Protein AF-A0A948PWZ4-F1 (afdb_monomer)

Foldseek 3Di:
DDPPPPPVLVVVLVVLVVCLVVLVVVLVVLVPDDAPDDVSRVVSVLVSLLSLLVSLVSLLVNLVSQLVVLVVVLVVCVVPQDDSNVVSLVVNLVSLVSNLVSLVSNLVSCVVPVCSQDDPVPNDRVDHSVNSVVVNVVSVCCNPPVSVVCVVVSVVVSVVVPDD

Nearest PDB structures (foldseek):
  7vg5-assembly1_B  TM=5.424E-01  e=1.740E+00  Methylorubrum extorquens AM1
  5qsu-assembly1_C  TM=4.615E-01  e=4.643E+00  Homo sapiens
  4yn0-assembly1_B  TM=3.763E-01  e=4.643E+00  Mus musculus

Secondary structure (DSSP, 8-state):
--------HHHHHHHHHHHHHHHHHHHHHHHT---SSHHHHHHHHHHHHHHHHHHHHHHHHHHHHHHHHHHHHHHHHTTS-SSHHHHHHHHHHHHHHHHHHHHHHHHHHHHH-GGGGEEGGGTEESS-HHHHHHHHHHHHHIIIIIHHHHHHHHHHHHHHTT--

Sequence (164 aa):
MAKQLKYNNKELLFELSEFLLNWRKGTTILSGLKGKDQYTSVRIDFETGLALFLEYTVTTALNLTTFYQTRDELFASRQNIDNSLEKYLNRLDEIGRQEMENSRKALKIAEKYPILGYAYTYGSTSMSAQMIREKIERLQHLLSVELPEYKREYIFHLRFKHQP

Structure (mmCIF, N/CA/C/O backbone):
data_AF-A0A948PWZ4-F1
#
_entry.id   AF-A0A948PWZ4-F1
#
loop_
_atom_site.group_PDB
_atom_site.id
_atom_site.type_symbol
_atom_site.label_atom_id
_atom_site.label_alt_id
_atom_site.label_comp_id
_atom_site.label_asym_id
_atom_site.label_entity_id
_atom_site.label_seq_id
_atom_site.pdbx_PDB_ins_code
_atom_site.Cartn_x
_atom_site.Cartn_y
_atom_site.Cartn_z
_atom_site.occupancy
_atom_site.B_iso_or_equiv
_atom_site.auth_seq_id
_atom_site.auth_comp_id
_atom_site.auth_asym_id
_atom_site.auth_atom_id
_atom_site.pdbx_PDB_model_num
ATOM 1 N N . MET A 1 1 ? -1.233 15.518 -29.555 1.00 39.97 1 MET A N 1
ATOM 2 C CA . MET A 1 1 ? -0.103 15.779 -28.634 1.00 39.97 1 MET A CA 1
ATOM 3 C C . MET A 1 1 ? -0.668 15.997 -27.237 1.00 39.97 1 MET A C 1
ATOM 5 O O . MET A 1 1 ? -1.218 17.059 -26.978 1.00 39.97 1 MET A O 1
ATOM 9 N N . ALA A 1 2 ? -0.635 14.983 -26.371 1.00 40.25 2 ALA A N 1
ATOM 10 C CA . ALA A 1 2 ? -1.060 15.152 -24.983 1.00 40.25 2 ALA A CA 1
ATOM 11 C C . ALA A 1 2 ? -0.037 16.043 -24.263 1.00 40.25 2 ALA A C 1
ATOM 13 O O . ALA A 1 2 ? 1.158 15.752 -24.293 1.00 40.25 2 ALA A O 1
ATOM 14 N N . LYS A 1 3 ? -0.496 17.145 -23.659 1.00 38.94 3 LYS A N 1
ATOM 15 C CA . LYS A 1 3 ? 0.308 17.977 -22.756 1.00 38.94 3 LYS A CA 1
ATOM 16 C C . LYS A 1 3 ? 0.816 17.061 -21.638 1.00 38.94 3 LYS A C 1
ATOM 18 O O . LYS A 1 3 ? 0.025 16.640 -20.799 1.00 38.94 3 LYS A O 1
ATOM 23 N N . GLN A 1 4 ? 2.107 16.732 -21.636 1.00 46.03 4 GLN A N 1
ATOM 24 C CA . GLN A 1 4 ? 2.751 16.145 -20.464 1.00 46.03 4 GLN A CA 1
ATOM 25 C C . GLN A 1 4 ? 2.618 17.174 -19.343 1.00 46.03 4 GLN A C 1
ATOM 27 O O . GLN A 1 4 ? 3.307 18.195 -19.334 1.00 46.03 4 GLN A O 1
ATOM 32 N N . LEU A 1 5 ? 1.680 16.943 -18.427 1.00 42.94 5 LEU A N 1
ATOM 33 C CA . LEU A 1 5 ? 1.695 17.610 -17.140 1.00 42.94 5 LEU A CA 1
ATOM 34 C C . LEU A 1 5 ? 3.024 17.222 -16.489 1.00 42.94 5 LEU A C 1
ATOM 36 O O . LEU A 1 5 ? 3.198 16.085 -16.059 1.00 42.94 5 LEU A O 1
ATOM 40 N N . LYS A 1 6 ? 3.982 18.155 -16.461 1.00 51.50 6 LYS A N 1
ATOM 41 C CA . LYS A 1 6 ? 5.160 18.077 -15.593 1.00 51.50 6 LYS A CA 1
ATOM 42 C C . LYS A 1 6 ? 4.676 18.235 -14.149 1.00 51.50 6 LYS A C 1
ATOM 44 O O . LYS A 1 6 ? 4.890 19.273 -13.533 1.00 51.50 6 LYS A O 1
ATOM 49 N N . TYR A 1 7 ? 3.967 17.239 -13.626 1.00 55.34 7 TYR A N 1
ATOM 50 C CA . TYR A 1 7 ? 3.789 17.138 -12.187 1.00 55.34 7 TYR A CA 1
ATOM 51 C C . TYR A 1 7 ? 5.171 16.891 -11.590 1.00 55.34 7 TYR A C 1
ATOM 53 O O . TYR A 1 7 ? 5.880 15.963 -11.985 1.00 55.34 7 TYR A O 1
ATOM 61 N N . ASN A 1 8 ? 5.590 17.771 -10.682 1.00 65.38 8 ASN A N 1
ATOM 62 C CA . ASN A 1 8 ? 6.812 17.581 -9.920 1.00 65.38 8 ASN A CA 1
ATOM 63 C C . ASN A 1 8 ? 6.562 16.484 -8.878 1.00 65.38 8 ASN A C 1
ATOM 65 O O . ASN A 1 8 ? 6.316 16.768 -7.709 1.00 65.38 8 ASN A O 1
ATOM 69 N N . ASN A 1 9 ? 6.604 15.221 -9.313 1.00 79.06 9 ASN A N 1
ATOM 70 C CA . ASN A 1 9 ? 6.321 14.058 -8.467 1.00 79.06 9 ASN A CA 1
ATOM 71 C C . ASN A 1 9 ? 7.183 14.026 -7.193 1.00 79.06 9 ASN A C 1
ATOM 73 O O . ASN A 1 9 ? 6.774 13.434 -6.203 1.00 79.06 9 ASN A O 1
ATOM 77 N N . LYS A 1 10 ? 8.338 14.706 -7.176 1.00 85.31 10 LYS A N 1
ATOM 78 C CA . LYS A 1 10 ? 9.211 14.796 -5.998 1.00 85.31 10 LYS A CA 1
ATOM 79 C C . LYS A 1 10 ? 8.554 15.505 -4.815 1.00 85.31 10 LYS A C 1
ATOM 81 O O . LYS A 1 10 ? 8.739 15.063 -3.689 1.00 85.31 10 LYS A O 1
ATOM 86 N N . GLU A 1 11 ? 7.811 16.579 -5.068 1.00 88.50 11 GLU A N 1
ATOM 87 C CA . GLU A 1 11 ? 7.127 17.341 -4.018 1.00 88.50 11 GLU A CA 1
ATOM 88 C C . GLU A 1 11 ? 5.978 16.519 -3.430 1.00 88.50 11 GLU A C 1
ATOM 90 O O . GLU A 1 11 ? 5.934 16.307 -2.224 1.00 88.50 11 GLU A O 1
ATOM 95 N N . LEU A 1 12 ? 5.156 15.909 -4.289 1.00 88.62 12 LEU A N 1
ATOM 96 C CA . LEU A 1 12 ? 4.093 14.999 -3.859 1.00 88.62 12 LEU A CA 1
ATOM 97 C C . LEU A 1 12 ? 4.636 13.802 -3.060 1.00 88.62 12 LEU A C 1
ATOM 99 O O . LEU A 1 12 ? 4.088 13.449 -2.020 1.00 88.62 12 LEU A O 1
ATOM 103 N N . LEU A 1 13 ? 5.717 13.163 -3.521 1.00 91.25 13 LEU A N 1
ATOM 104 C CA . LEU A 1 13 ? 6.342 12.053 -2.794 1.00 91.25 13 LEU A CA 1
ATOM 105 C C . LEU A 1 13 ? 6.872 12.490 -1.425 1.00 91.25 13 LEU A C 1
ATOM 107 O O . LEU A 1 13 ? 6.749 11.733 -0.460 1.00 91.25 13 LEU A O 1
ATOM 111 N N . PHE A 1 14 ? 7.451 13.690 -1.338 1.00 93.31 14 PHE A N 1
ATOM 112 C CA . PHE A 1 14 ? 7.906 14.267 -0.077 1.00 93.31 14 PHE A CA 1
ATOM 113 C C . PHE A 1 14 ? 6.728 14.503 0.876 1.00 93.31 14 PHE A C 1
ATOM 115 O O . PHE A 1 14 ? 6.750 14.002 1.998 1.00 93.31 14 PHE A O 1
ATOM 122 N N . GLU A 1 15 ? 5.668 15.164 0.411 1.00 93.75 15 GLU A N 1
ATOM 123 C CA . GLU A 1 15 ? 4.465 15.434 1.206 1.00 93.75 15 GLU A CA 1
ATOM 124 C C . GLU A 1 15 ? 3.790 14.147 1.696 1.00 93.75 15 GLU A C 1
ATOM 126 O O . GLU A 1 15 ? 3.459 14.031 2.877 1.00 93.75 15 GLU A O 1
ATOM 131 N N . LEU A 1 16 ? 3.634 13.144 0.825 1.00 93.69 16 LEU A N 1
ATOM 132 C CA . LEU A 1 16 ? 3.073 11.841 1.195 1.00 93.69 16 LEU A CA 1
ATOM 133 C C . LEU A 1 16 ? 3.935 11.125 2.243 1.00 93.69 16 LEU A C 1
ATOM 135 O O . LEU A 1 16 ? 3.403 10.495 3.160 1.00 93.69 16 LEU A O 1
ATOM 139 N N . SER A 1 17 ? 5.261 11.225 2.124 1.00 94.62 17 SER A N 1
ATOM 140 C CA . SER A 1 17 ? 6.196 10.613 3.073 1.00 94.62 17 SER A CA 1
ATOM 141 C C . SER A 1 17 ? 6.141 11.295 4.441 1.00 94.62 17 SER A C 1
ATOM 143 O O . SER A 1 17 ? 6.045 10.607 5.460 1.00 94.62 17 SER A O 1
ATOM 145 N N . GLU A 1 18 ? 6.132 12.630 4.475 1.00 96.69 18 GLU A N 1
ATOM 146 C CA . GLU A 1 18 ? 6.005 13.418 5.707 1.00 96.69 18 GLU A CA 1
ATOM 147 C C . GLU A 1 18 ? 4.650 13.205 6.386 1.00 96.69 18 GLU A C 1
ATOM 149 O O . GLU A 1 18 ? 4.575 13.034 7.610 1.00 96.69 18 GLU A O 1
ATOM 154 N N . PHE A 1 19 ? 3.572 13.147 5.600 1.00 96.38 19 PHE A N 1
ATOM 155 C CA . PHE A 1 19 ? 2.254 12.793 6.107 1.00 96.38 19 PHE A CA 1
ATOM 156 C C . PHE A 1 19 ? 2.292 11.422 6.786 1.00 96.38 19 PHE A C 1
ATOM 158 O O . PHE A 1 19 ? 1.920 11.310 7.953 1.00 96.38 19 PHE A O 1
ATOM 165 N N . LEU A 1 20 ? 2.782 10.385 6.096 1.00 96.94 20 LEU A N 1
ATOM 166 C CA . LEU A 1 20 ? 2.823 9.022 6.635 1.00 96.94 20 LEU A CA 1
ATOM 167 C C . LEU A 1 20 ? 3.691 8.925 7.889 1.00 96.94 20 LEU A C 1
ATOM 169 O O . LEU A 1 20 ? 3.323 8.224 8.833 1.00 96.94 20 LEU A O 1
ATOM 173 N N . LEU A 1 21 ? 4.821 9.635 7.928 1.00 97.25 21 LEU A N 1
ATOM 174 C CA . LEU A 1 21 ? 5.692 9.678 9.098 1.00 97.25 21 LEU A CA 1
ATOM 175 C C . LEU A 1 21 ? 4.946 10.205 10.329 1.00 97.25 21 LEU A C 1
ATOM 177 O O . LEU A 1 21 ? 5.005 9.598 11.399 1.00 97.25 21 LEU A O 1
ATOM 181 N N . ASN A 1 22 ? 4.237 11.324 10.192 1.00 97.25 22 ASN A N 1
ATOM 182 C CA . ASN A 1 22 ? 3.507 11.924 11.307 1.00 97.25 22 ASN A CA 1
ATOM 183 C C . ASN A 1 22 ? 2.224 11.150 11.648 1.00 97.25 22 ASN A C 1
ATOM 185 O O . ASN A 1 22 ? 1.918 10.957 12.826 1.00 97.25 22 ASN A O 1
ATOM 189 N N . TRP A 1 23 ? 1.535 10.611 10.643 1.00 97.56 23 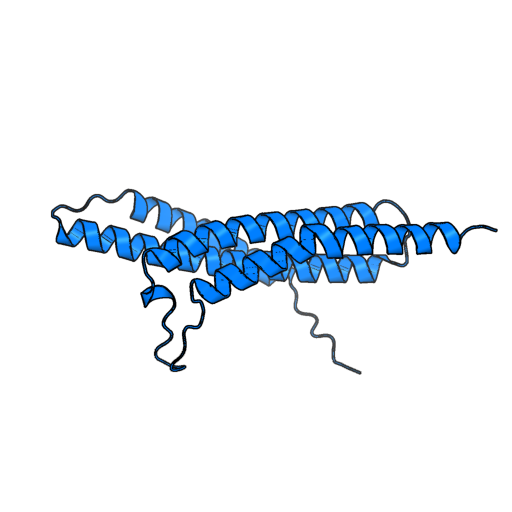TRP A N 1
ATOM 190 C CA . TRP A 1 23 ? 0.355 9.767 10.821 1.00 97.56 23 TRP A CA 1
ATOM 191 C C . TRP A 1 23 ? 0.663 8.491 11.611 1.00 97.56 23 TRP A C 1
ATOM 193 O O . TRP A 1 23 ? -0.063 8.139 12.543 1.00 97.56 23 TRP A O 1
ATOM 203 N N . ARG A 1 24 ? 1.787 7.829 11.310 1.00 97.06 24 ARG A N 1
ATOM 204 C CA . ARG A 1 24 ? 2.252 6.634 12.034 1.00 97.06 24 ARG A CA 1
ATOM 205 C C . ARG A 1 24 ? 2.541 6.910 13.502 1.00 97.06 24 ARG A C 1
ATOM 207 O O . ARG A 1 24 ? 2.224 6.075 14.349 1.00 97.06 24 ARG A O 1
ATOM 214 N N . LYS A 1 25 ? 3.095 8.084 13.830 1.00 96.81 25 LYS A N 1
ATOM 215 C CA . LYS A 1 25 ? 3.286 8.503 15.231 1.00 96.81 25 LYS A CA 1
ATOM 216 C C . LYS A 1 25 ? 1.939 8.588 15.954 1.00 96.81 25 LYS A C 1
ATOM 218 O O . LYS A 1 25 ? 1.793 8.014 17.030 1.00 96.81 25 LYS A O 1
ATOM 223 N N . GLY A 1 26 ? 0.944 9.231 15.339 1.00 95.25 26 GLY A N 1
ATOM 224 C CA . GLY A 1 26 ? -0.414 9.320 15.888 1.00 95.25 26 GLY A CA 1
ATOM 225 C C . GLY A 1 26 ? -1.083 7.952 16.050 1.00 95.25 26 GLY A C 1
ATOM 226 O O . GLY A 1 26 ? -1.609 7.639 17.115 1.00 95.25 26 GLY A O 1
ATOM 227 N N . THR A 1 27 ? -0.983 7.100 15.030 1.00 95.00 27 THR A N 1
ATOM 228 C CA . THR A 1 27 ? -1.537 5.737 15.051 1.00 95.00 27 THR A CA 1
ATOM 229 C C . THR A 1 27 ? -0.883 4.879 16.137 1.00 95.00 27 THR A C 1
ATOM 231 O O . THR A 1 27 ? -1.571 4.134 16.831 1.00 95.00 27 THR A O 1
ATOM 234 N N . THR A 1 28 ? 0.425 5.040 16.361 1.00 95.50 28 THR A N 1
ATOM 235 C CA . THR A 1 28 ? 1.150 4.365 17.450 1.00 95.50 28 THR A CA 1
ATOM 236 C C . THR A 1 28 ? 0.600 4.775 18.815 1.00 95.50 28 THR A C 1
ATOM 238 O O . THR A 1 28 ? 0.309 3.909 19.638 1.00 95.50 28 THR A O 1
ATOM 241 N N . ILE A 1 29 ? 0.393 6.077 19.041 1.00 95.00 29 ILE A N 1
ATOM 242 C CA . ILE A 1 29 ? -0.204 6.585 20.285 1.00 95.00 29 ILE A CA 1
ATOM 243 C C . ILE A 1 29 ? -1.599 5.984 20.488 1.00 95.00 29 ILE A C 1
ATOM 245 O O . ILE A 1 29 ? -1.881 5.458 21.563 1.00 95.00 29 ILE A O 1
ATOM 249 N N . LEU A 1 30 ? -2.442 6.010 19.450 1.00 93.00 30 LEU A N 1
ATOM 250 C CA . LEU A 1 30 ? -3.811 5.492 19.497 1.00 93.00 30 LEU A CA 1
ATOM 251 C C . LEU A 1 30 ? -3.846 3.991 19.825 1.00 93.00 30 LEU A C 1
ATOM 253 O O . LEU A 1 30 ? -4.577 3.573 20.719 1.00 93.00 30 LEU A O 1
ATOM 257 N N . SER A 1 31 ? -2.988 3.201 19.174 1.00 90.56 31 SER A N 1
ATOM 258 C CA . SER A 1 31 ? -2.874 1.754 19.403 1.00 90.56 31 SER A CA 1
ATOM 259 C C . SER A 1 31 ? -2.376 1.382 20.806 1.00 90.56 31 SER A C 1
ATOM 261 O O . SER A 1 31 ? -2.601 0.265 21.268 1.00 90.56 31 SER A O 1
ATOM 263 N N . GLY A 1 32 ? -1.704 2.313 21.493 1.00 91.81 32 GLY A N 1
ATOM 264 C CA . GLY A 1 32 ? -1.227 2.139 22.864 1.00 91.81 32 GLY A CA 1
ATOM 265 C C . GLY A 1 32 ? -2.270 2.462 23.938 1.00 91.81 32 GLY A C 1
ATOM 266 O O . GLY A 1 32 ? -2.026 2.199 25.119 1.00 91.81 32 GLY A O 1
ATOM 267 N N . LEU A 1 33 ? -3.421 3.034 23.565 1.00 93.88 33 LEU A N 1
ATOM 268 C CA . LEU A 1 33 ? -4.475 3.372 24.517 1.00 93.88 33 LEU A CA 1
ATOM 269 C C . LEU A 1 33 ? -5.182 2.115 25.034 1.00 93.88 33 LEU A C 1
ATOM 271 O O . LEU A 1 33 ? -5.395 1.141 24.315 1.00 93.88 33 LEU A O 1
ATOM 275 N N . LYS A 1 34 ? -5.602 2.161 26.302 1.00 91.94 34 LYS A N 1
ATOM 276 C CA . LYS A 1 34 ? -6.432 1.127 26.929 1.00 91.94 34 LYS A CA 1
ATOM 277 C C . LYS A 1 34 ? -7.776 1.725 27.315 1.00 91.94 34 LYS A C 1
ATOM 279 O O . LYS A 1 34 ? -7.826 2.779 27.951 1.00 91.94 34 LYS A O 1
ATOM 284 N N . GLY A 1 35 ? -8.859 1.051 26.938 1.00 89.50 35 GLY A N 1
ATOM 285 C CA . GLY A 1 35 ? -10.195 1.456 27.351 1.00 89.50 35 GLY A CA 1
ATOM 286 C C . GLY A 1 35 ? -10.383 1.267 28.855 1.00 89.50 35 GLY A C 1
ATOM 287 O O . GLY A 1 35 ? -9.886 0.306 29.438 1.00 89.50 35 GLY A O 1
ATOM 288 N N . LYS A 1 36 ? -11.099 2.199 29.487 1.00 92.44 36 LYS A N 1
ATOM 289 C CA . LYS A 1 36 ? -11.468 2.100 30.911 1.00 92.44 36 LYS A CA 1
ATOM 290 C C . LYS A 1 36 ? -12.605 1.099 31.150 1.00 92.44 36 LYS A C 1
ATOM 292 O O . LYS A 1 36 ? -12.788 0.629 32.265 1.00 92.44 36 LYS A O 1
ATOM 297 N N . ASP A 1 37 ? -13.346 0.788 30.093 1.00 94.81 37 ASP A N 1
ATOM 298 C CA . ASP A 1 37 ? -14.499 -0.101 30.055 1.00 94.81 37 ASP A CA 1
ATOM 299 C C . ASP A 1 37 ? -14.597 -0.775 28.670 1.00 94.81 37 ASP A C 1
ATOM 301 O O . ASP A 1 37 ? -13.819 -0.478 27.752 1.00 94.81 37 ASP A O 1
ATOM 305 N N . GLN A 1 38 ? -15.554 -1.693 28.511 1.00 94.62 38 GLN A N 1
ATOM 306 C CA . GLN A 1 38 ? -15.742 -2.456 27.276 1.00 94.62 38 GLN A CA 1
ATOM 307 C C . GLN A 1 38 ? -16.094 -1.564 26.078 1.00 94.62 38 GLN A C 1
ATOM 309 O O . GLN A 1 38 ? -15.540 -1.753 24.996 1.00 94.62 38 GLN A O 1
ATOM 314 N N . TYR A 1 39 ? -16.980 -0.585 26.261 1.00 94.00 39 TYR A N 1
ATOM 315 C CA . TYR A 1 39 ? -17.415 0.309 25.190 1.00 94.00 39 TYR A CA 1
ATOM 316 C C . TYR A 1 39 ? -16.248 1.160 24.679 1.00 94.00 39 TYR A C 1
ATOM 318 O O . TYR A 1 39 ? -15.978 1.204 23.478 1.00 94.00 39 TYR A O 1
ATOM 326 N N . THR A 1 40 ? -15.493 1.764 25.596 1.00 94.31 40 THR A N 1
ATOM 327 C CA . THR A 1 40 ? -14.305 2.554 25.268 1.00 94.31 40 THR A CA 1
ATOM 328 C C . THR A 1 40 ? -13.243 1.699 24.568 1.00 94.31 40 THR A C 1
ATOM 330 O O . THR A 1 40 ? -12.593 2.168 23.637 1.00 94.31 40 THR A O 1
ATOM 333 N N . SER A 1 41 ? -13.091 0.431 24.960 1.00 94.38 41 SER A N 1
ATOM 334 C CA . SER A 1 41 ? -12.135 -0.495 24.335 1.00 94.38 41 SER A CA 1
ATOM 335 C C . SER A 1 41 ? -12.508 -0.818 22.885 1.00 94.38 41 SER A C 1
ATOM 337 O O . SER A 1 41 ? -11.656 -0.744 22.004 1.00 94.38 41 SER A O 1
ATOM 339 N N . VAL A 1 42 ? -13.788 -1.108 22.624 1.00 93.88 42 VAL A N 1
ATOM 340 C CA . VAL A 1 42 ? -14.304 -1.344 21.263 1.00 93.88 42 VAL A CA 1
ATOM 341 C C . VAL A 1 42 ? -14.143 -0.097 20.394 1.00 93.88 42 VAL A C 1
ATOM 343 O O . VAL A 1 42 ? -13.744 -0.194 19.235 1.00 93.88 42 VAL A O 1
ATOM 346 N N . ARG A 1 43 ? -14.408 1.088 20.954 1.00 93.75 43 ARG A N 1
ATOM 347 C CA . ARG A 1 43 ? -14.244 2.353 20.234 1.00 93.75 43 ARG A CA 1
ATOM 348 C C . ARG A 1 43 ? -12.786 2.618 19.850 1.00 93.75 43 ARG A C 1
ATOM 350 O O . ARG A 1 43 ? -12.532 2.947 18.696 1.00 93.75 43 ARG A O 1
ATOM 357 N N . ILE A 1 44 ? -11.843 2.445 20.780 1.00 94.94 44 ILE A N 1
ATOM 358 C CA . ILE A 1 44 ? -10.402 2.601 20.508 1.00 94.94 44 ILE A CA 1
ATOM 359 C C . ILE A 1 44 ? -9.952 1.625 19.414 1.00 94.94 44 ILE A C 1
ATOM 361 O O . ILE A 1 44 ? -9.227 2.018 18.501 1.00 94.94 44 ILE A O 1
ATOM 365 N N . ASP A 1 45 ? -10.396 0.369 19.476 1.00 94.75 45 ASP A N 1
ATOM 366 C CA . ASP A 1 45 ? -10.072 -0.656 18.478 1.00 94.75 45 ASP A CA 1
ATOM 367 C C . ASP A 1 45 ? -10.602 -0.285 17.079 1.00 94.75 45 ASP A C 1
ATOM 369 O O . ASP A 1 45 ? -9.893 -0.433 16.077 1.00 94.75 45 ASP A O 1
ATOM 373 N N . PHE A 1 46 ? -11.821 0.258 16.996 1.00 94.44 46 PHE A N 1
ATOM 374 C CA . PHE A 1 46 ? -12.395 0.741 15.738 1.00 94.44 46 PHE A CA 1
ATOM 375 C C . PHE A 1 46 ? -11.658 1.971 15.190 1.00 94.44 46 PHE A C 1
ATOM 377 O O . PHE A 1 46 ? -11.278 1.984 14.019 1.00 94.44 46 PHE A O 1
ATOM 384 N N . GLU A 1 47 ? -11.418 2.990 16.020 1.00 94.69 47 GLU A N 1
ATOM 385 C CA . GLU A 1 47 ? -10.703 4.211 15.617 1.00 94.69 47 GLU A CA 1
ATOM 386 C C . GLU A 1 47 ? -9.260 3.895 15.184 1.00 94.69 47 GLU A C 1
ATOM 388 O O . GLU A 1 47 ? -8.768 4.454 14.202 1.00 94.69 47 GLU A O 1
ATOM 393 N N . THR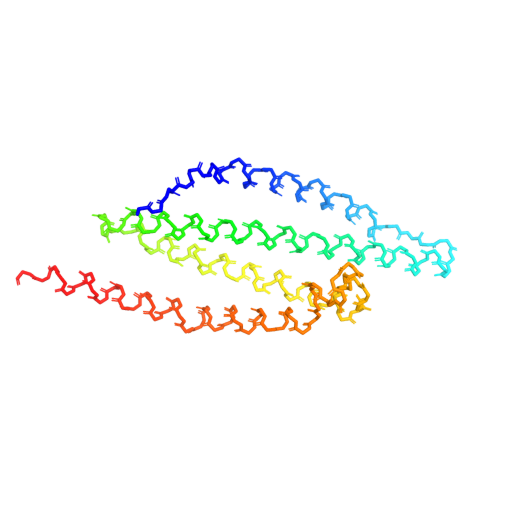 A 1 48 ? -8.609 2.929 15.844 1.00 95.69 48 THR A N 1
ATOM 394 C CA . THR A 1 48 ? -7.298 2.397 15.434 1.00 95.69 48 THR A CA 1
ATOM 395 C C . THR A 1 48 ? -7.385 1.718 14.070 1.00 95.69 48 THR A C 1
ATOM 397 O O . THR A 1 48 ? -6.538 1.948 13.207 1.00 95.69 48 THR A O 1
ATOM 400 N N . GLY A 1 49 ? -8.430 0.919 13.842 1.00 94.62 49 GLY A N 1
ATOM 401 C CA . GLY A 1 49 ? -8.713 0.317 12.540 1.00 94.62 49 GLY A CA 1
ATOM 402 C C . GLY A 1 49 ? -8.868 1.360 11.433 1.00 94.62 49 GLY A C 1
ATOM 403 O O . GLY A 1 49 ? -8.228 1.239 10.391 1.00 94.62 49 GLY A O 1
ATOM 404 N N . LEU A 1 50 ? -9.652 2.415 11.671 1.00 93.88 50 LEU A N 1
ATOM 405 C CA . LEU A 1 50 ? -9.814 3.531 10.734 1.00 93.88 50 LEU A CA 1
ATOM 406 C C . LEU A 1 50 ? -8.478 4.229 10.441 1.00 93.88 50 LEU A C 1
ATOM 408 O O . LEU A 1 50 ? -8.157 4.474 9.277 1.00 93.88 50 LEU A O 1
ATOM 412 N N . ALA A 1 51 ? -7.683 4.518 11.474 1.00 95.44 51 ALA A N 1
ATOM 413 C CA . ALA A 1 51 ? -6.385 5.168 11.319 1.00 95.44 51 ALA A CA 1
ATOM 414 C C . ALA A 1 51 ? -5.414 4.327 10.474 1.00 95.44 51 ALA A C 1
ATOM 416 O O . ALA A 1 51 ? -4.781 4.850 9.554 1.00 95.44 51 ALA A O 1
ATOM 417 N N . LEU A 1 52 ? -5.350 3.016 10.728 1.00 95.69 52 LEU A N 1
ATOM 418 C CA . LEU A 1 52 ? -4.550 2.076 9.939 1.00 95.69 52 LEU A CA 1
ATOM 419 C C . LEU A 1 52 ? -5.055 1.968 8.496 1.00 95.69 52 LEU A C 1
ATOM 421 O O . LEU A 1 52 ? -4.258 1.941 7.562 1.00 95.69 52 LEU A O 1
ATOM 425 N N . PHE A 1 53 ? -6.372 1.940 8.289 1.00 93.69 53 PHE A N 1
ATOM 426 C CA . PHE A 1 53 ? -6.951 1.868 6.948 1.00 93.69 53 PHE A CA 1
ATOM 427 C C . PHE A 1 53 ? -6.588 3.095 6.095 1.00 93.69 53 PHE A C 1
ATOM 429 O O . PHE A 1 53 ? -6.202 2.960 4.928 1.00 93.69 53 PHE A O 1
ATOM 436 N N . LEU A 1 54 ? -6.632 4.290 6.693 1.00 93.00 54 LEU A N 1
ATOM 437 C CA . LEU A 1 54 ? -6.160 5.524 6.061 1.00 93.00 54 LEU A CA 1
ATOM 438 C C . LEU A 1 54 ? -4.653 5.478 5.782 1.00 93.00 54 LEU A C 1
ATOM 440 O O . LEU A 1 54 ? -4.231 5.829 4.680 1.00 93.00 54 LEU A O 1
ATOM 444 N N . GLU A 1 55 ? -3.846 4.978 6.721 1.00 95.44 55 GLU A N 1
ATOM 445 C CA . GLU A 1 55 ? 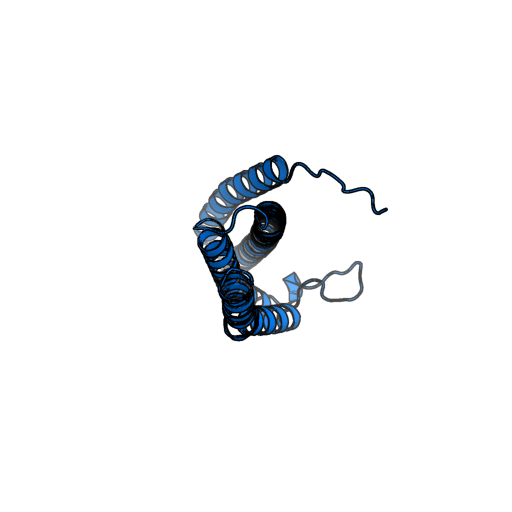-2.403 4.805 6.515 1.00 95.44 55 GLU A CA 1
ATOM 446 C C . GLU A 1 55 ? -2.104 3.934 5.286 1.00 95.44 55 GLU A C 1
ATOM 448 O O . GLU A 1 55 ? -1.281 4.301 4.442 1.00 95.44 55 GLU A O 1
ATOM 453 N N . TYR A 1 56 ? -2.788 2.797 5.143 1.00 95.50 56 TYR A N 1
ATOM 454 C CA . TYR A 1 56 ? -2.585 1.895 4.008 1.00 95.50 56 TYR A CA 1
ATOM 455 C C . TYR A 1 56 ? -3.078 2.485 2.682 1.00 95.50 56 TYR A C 1
ATOM 457 O O . TYR A 1 56 ? -2.498 2.217 1.622 1.00 95.50 56 TYR A O 1
ATOM 465 N N . THR A 1 57 ? -4.107 3.331 2.730 1.00 92.69 57 THR A N 1
ATOM 466 C CA . THR A 1 57 ? -4.591 4.082 1.565 1.00 92.69 57 THR A CA 1
ATOM 467 C C . THR A 1 57 ? -3.533 5.072 1.083 1.00 92.69 57 THR A C 1
ATOM 469 O O . THR A 1 57 ? -3.181 5.086 -0.096 1.00 92.69 57 THR A O 1
ATOM 472 N N . VAL A 1 58 ? -2.956 5.860 1.992 1.00 94.69 58 VAL A N 1
ATOM 473 C CA . VAL A 1 58 ? -1.915 6.832 1.630 1.00 94.69 58 VAL A CA 1
ATOM 474 C C . VAL A 1 58 ? -0.612 6.132 1.237 1.00 94.69 58 VAL A C 1
ATOM 476 O O . VAL A 1 58 ? 0.053 6.552 0.292 1.00 94.69 58 VAL A O 1
ATOM 479 N N . THR A 1 59 ? -0.287 5.003 1.870 1.00 96.50 59 THR A N 1
ATOM 480 C CA . THR A 1 59 ? 0.838 4.148 1.454 1.00 96.50 59 THR A CA 1
ATOM 481 C C . THR A 1 59 ? 0.642 3.631 0.025 1.00 96.50 59 THR A C 1
ATOM 483 O O . THR A 1 59 ? 1.590 3.649 -0.757 1.00 96.50 59 THR A O 1
ATOM 486 N N . THR A 1 60 ? -0.590 3.271 -0.364 1.00 95.56 60 THR A N 1
ATOM 487 C CA . THR A 1 60 ? -0.911 2.921 -1.761 1.00 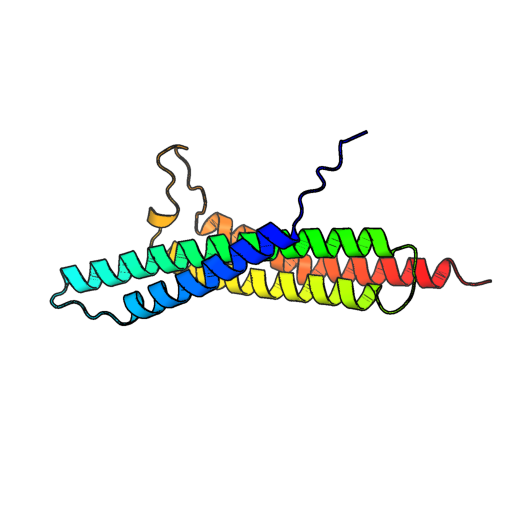95.56 60 THR A CA 1
ATOM 488 C C . THR A 1 60 ? -0.618 4.085 -2.705 1.00 95.56 60 THR A C 1
ATOM 490 O O . THR A 1 60 ? -0.001 3.886 -3.751 1.00 95.56 60 THR A O 1
ATOM 493 N N . ALA A 1 61 ? -1.032 5.305 -2.349 1.00 93.69 61 ALA A N 1
ATOM 494 C CA . ALA A 1 61 ? -0.774 6.491 -3.165 1.00 93.69 61 ALA A CA 1
ATOM 495 C C . ALA A 1 61 ? 0.733 6.760 -3.328 1.00 93.69 61 ALA A C 1
ATOM 497 O O . ALA A 1 61 ? 1.193 7.034 -4.440 1.00 93.69 61 ALA A O 1
ATOM 498 N N . LEU A 1 62 ? 1.511 6.614 -2.250 1.00 95.50 62 LEU A N 1
ATOM 499 C CA . LEU A 1 62 ? 2.969 6.743 -2.278 1.00 95.50 62 LEU A CA 1
ATOM 500 C C . LEU A 1 62 ? 3.610 5.698 -3.201 1.00 95.50 62 LEU A C 1
ATOM 502 O O . LEU A 1 62 ? 4.398 6.050 -4.083 1.00 95.50 62 LEU A O 1
ATOM 506 N N . ASN A 1 63 ? 3.250 4.424 -3.038 1.00 95.62 63 ASN A N 1
ATOM 507 C CA . ASN A 1 63 ? 3.791 3.330 -3.842 1.00 95.62 63 ASN A CA 1
ATOM 508 C C . ASN A 1 63 ? 3.433 3.490 -5.321 1.00 95.62 63 ASN A C 1
ATOM 510 O O . ASN A 1 63 ? 4.298 3.344 -6.180 1.00 95.62 63 ASN A O 1
ATOM 514 N N . LEU A 1 64 ? 2.189 3.860 -5.629 1.00 93.06 64 LEU A N 1
ATOM 515 C CA . LEU A 1 64 ? 1.735 4.065 -7.003 1.00 93.06 64 LEU A CA 1
ATOM 516 C C . LEU A 1 64 ? 2.446 5.252 -7.670 1.00 93.06 64 LEU A C 1
ATOM 518 O O . LEU A 1 64 ? 2.892 5.145 -8.812 1.00 93.06 64 LEU A O 1
ATOM 522 N N . THR A 1 65 ? 2.608 6.362 -6.947 1.00 92.75 65 THR A N 1
ATOM 523 C CA . THR A 1 65 ? 3.354 7.533 -7.436 1.00 92.75 65 THR A CA 1
ATOM 524 C C . THR A 1 65 ? 4.815 7.167 -7.700 1.00 92.75 65 THR A C 1
ATOM 526 O O . THR A 1 65 ? 5.353 7.473 -8.765 1.00 92.75 65 THR A O 1
ATOM 529 N N . THR A 1 66 ? 5.439 6.431 -6.775 1.00 93.56 66 THR A N 1
ATOM 530 C CA . THR A 1 66 ? 6.822 5.951 -6.918 1.00 93.56 66 THR A CA 1
ATOM 531 C C . THR A 1 66 ? 6.959 4.987 -8.098 1.00 93.56 66 THR A C 1
ATOM 533 O O . THR A 1 66 ? 7.929 5.073 -8.852 1.00 93.56 66 THR A O 1
ATOM 536 N N . PHE A 1 67 ? 5.985 4.093 -8.296 1.00 93.31 67 PHE A N 1
ATOM 537 C CA . PHE A 1 67 ? 5.945 3.162 -9.422 1.00 93.31 67 PHE A CA 1
ATOM 538 C C . PHE A 1 67 ? 5.907 3.913 -10.752 1.00 93.31 67 PHE A C 1
ATOM 540 O O . PHE A 1 67 ? 6.747 3.665 -11.615 1.00 93.31 67 PHE A O 1
ATOM 547 N N . TYR A 1 68 ? 4.980 4.863 -10.913 1.00 90.19 68 TYR A N 1
ATOM 548 C CA . TYR A 1 68 ? 4.864 5.628 -12.153 1.00 90.19 68 TYR A CA 1
ATOM 549 C C . TYR A 1 68 ? 6.098 6.477 -12.429 1.00 90.19 68 TYR A C 1
ATOM 551 O O . TYR A 1 68 ? 6.582 6.472 -13.557 1.00 90.19 68 TYR A O 1
ATOM 559 N N . GLN A 1 69 ? 6.670 7.119 -11.409 1.00 90.75 69 GLN A N 1
ATOM 560 C CA . GLN A 1 69 ? 7.926 7.842 -11.581 1.00 90.75 69 GLN A CA 1
ATOM 561 C C . GLN A 1 69 ? 9.064 6.905 -12.021 1.00 90.75 69 GLN A C 1
ATOM 563 O O . GLN A 1 69 ? 9.759 7.203 -12.987 1.00 90.75 69 GLN A O 1
ATOM 568 N N . THR A 1 70 ? 9.221 5.749 -11.369 1.00 90.94 70 THR A N 1
ATOM 569 C CA . THR A 1 70 ? 10.262 4.761 -11.714 1.00 90.94 70 THR A CA 1
ATOM 570 C C . THR A 1 70 ? 10.070 4.226 -13.136 1.00 90.94 70 THR A C 1
ATOM 572 O O . THR A 1 70 ? 11.032 4.064 -13.884 1.00 90.94 70 THR A O 1
ATOM 575 N N . ARG A 1 71 ? 8.820 3.976 -13.537 1.00 88.19 71 ARG A N 1
ATOM 576 C CA . ARG A 1 71 ? 8.451 3.542 -14.887 1.00 88.19 71 ARG A CA 1
ATOM 577 C C . ARG A 1 71 ? 8.799 4.607 -15.929 1.00 88.19 71 ARG A C 1
ATOM 579 O O . ARG A 1 71 ? 9.333 4.284 -16.986 1.00 88.19 71 ARG A O 1
ATOM 586 N N . ASP A 1 72 ? 8.504 5.868 -15.644 1.00 87.38 72 ASP A N 1
ATOM 587 C CA . ASP A 1 72 ? 8.772 6.968 -16.567 1.00 87.38 72 ASP A CA 1
ATOM 588 C C . ASP A 1 72 ? 10.285 7.223 -16.698 1.00 87.38 72 ASP A C 1
ATOM 590 O O . ASP A 1 72 ? 10.781 7.422 -17.808 1.00 87.38 72 ASP A O 1
ATOM 594 N N . GLU A 1 73 ? 11.043 7.112 -1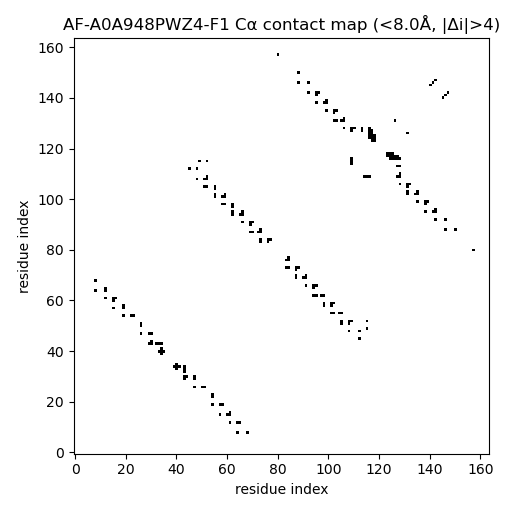5.602 1.00 86.69 73 GLU A N 1
ATOM 595 C CA . GLU A 1 73 ? 12.514 7.144 -15.604 1.00 86.69 73 GLU A CA 1
ATOM 596 C C . GLU A 1 73 ? 13.118 5.966 -16.387 1.00 86.69 73 GLU A C 1
ATOM 598 O O . GLU A 1 73 ? 14.060 6.151 -17.164 1.00 86.69 73 GLU A O 1
ATOM 603 N N . LEU A 1 74 ? 12.543 4.766 -16.258 1.00 84.56 74 LEU A N 1
ATOM 604 C CA . LEU A 1 74 ? 12.896 3.609 -17.079 1.00 84.56 74 LEU A CA 1
ATOM 605 C C . LEU A 1 74 ? 12.678 3.891 -18.573 1.00 84.56 74 LEU A C 1
ATOM 607 O O . LEU A 1 74 ? 13.546 3.592 -19.388 1.00 84.56 74 LEU A O 1
ATOM 611 N N . PHE A 1 75 ? 11.537 4.472 -18.955 1.00 81.88 75 PHE A N 1
ATOM 612 C CA . PHE A 1 75 ? 11.254 4.797 -20.356 1.00 81.88 75 PHE A CA 1
ATOM 613 C C . PHE A 1 75 ? 12.173 5.894 -20.905 1.00 81.88 75 PHE A C 1
ATOM 615 O O . PHE A 1 75 ? 12.598 5.806 -22.058 1.00 81.88 75 PHE A O 1
ATOM 622 N N . ALA A 1 76 ? 12.510 6.896 -20.090 1.00 81.12 76 ALA A N 1
ATOM 623 C CA . ALA A 1 76 ? 13.424 7.971 -20.468 1.00 81.12 76 ALA A CA 1
ATOM 624 C C . ALA A 1 76 ? 14.879 7.487 -20.608 1.00 81.12 76 ALA A C 1
ATOM 626 O O . ALA A 1 76 ? 15.603 7.949 -21.487 1.00 81.12 76 ALA A O 1
ATOM 627 N N . SER A 1 77 ? 15.301 6.529 -19.777 1.00 72.88 77 SER A N 1
ATOM 628 C CA . SER A 1 77 ? 16.664 5.978 -19.780 1.00 72.88 77 SER A CA 1
ATOM 629 C C . SER A 1 77 ? 16.921 4.922 -20.857 1.00 72.88 77 SER A C 1
ATOM 631 O O . SER A 1 77 ? 18.070 4.533 -21.039 1.00 72.88 77 SER A O 1
ATOM 633 N N . ARG A 1 78 ? 15.908 4.516 -21.643 1.00 65.69 78 ARG A N 1
ATOM 634 C CA . ARG A 1 78 ? 16.031 3.496 -22.709 1.00 65.69 78 ARG A CA 1
ATOM 635 C C . ARG A 1 78 ? 17.117 3.771 -23.761 1.00 65.69 78 ARG A C 1
ATOM 637 O O . ARG A 1 78 ? 17.447 2.865 -24.518 1.00 65.69 78 ARG A O 1
ATOM 644 N N . GLN A 1 79 ? 17.643 4.995 -23.833 1.00 60.09 79 GLN A N 1
ATOM 645 C CA . GLN A 1 79 ? 18.743 5.372 -24.727 1.00 60.09 79 GLN A CA 1
ATOM 646 C C . GLN A 1 79 ? 20.139 4.978 -24.196 1.00 60.09 79 GLN A C 1
ATOM 648 O O . GLN A 1 79 ? 21.073 4.928 -24.987 1.00 60.09 79 GLN A O 1
ATOM 653 N N . ASN A 1 80 ? 20.285 4.652 -22.903 1.00 58.66 80 ASN A N 1
ATOM 654 C CA . ASN A 1 80 ? 21.532 4.185 -22.283 1.00 58.66 80 ASN A CA 1
ATOM 655 C C . ASN A 1 80 ? 21.356 2.738 -21.790 1.00 58.66 80 ASN A C 1
ATOM 657 O O . ASN A 1 80 ? 20.617 2.475 -20.847 1.00 58.66 80 ASN A O 1
ATOM 661 N N . ILE A 1 81 ? 22.009 1.796 -22.472 1.00 56.12 81 ILE A N 1
ATOM 662 C CA . ILE A 1 81 ? 21.630 0.372 -22.500 1.00 56.12 81 ILE A CA 1
ATOM 663 C C . ILE A 1 81 ? 22.142 -0.470 -21.315 1.00 56.12 81 ILE A C 1
ATOM 665 O O . ILE A 1 81 ? 21.606 -1.549 -21.071 1.00 56.12 81 ILE A O 1
ATOM 669 N N . ASP A 1 82 ? 23.080 0.035 -20.513 1.00 67.31 82 ASP A N 1
ATOM 670 C CA . ASP A 1 82 ? 23.669 -0.717 -19.393 1.00 67.31 82 ASP A CA 1
ATOM 671 C C . ASP A 1 82 ? 23.136 -0.323 -18.010 1.00 67.31 82 ASP A C 1
ATOM 673 O O . ASP A 1 82 ? 22.675 0.807 -17.835 1.00 67.31 82 ASP A O 1
ATOM 677 N N . ASN A 1 83 ? 23.252 -1.275 -17.056 1.00 62.09 83 ASN A N 1
ATOM 678 C CA . ASN A 1 83 ? 23.061 -1.300 -15.579 1.00 62.09 83 ASN A CA 1
ATOM 679 C C . ASN A 1 83 ? 21.865 -0.540 -14.954 1.00 62.09 83 ASN A C 1
ATOM 681 O O . ASN A 1 83 ? 21.256 -0.994 -13.986 1.00 62.09 83 ASN A O 1
ATOM 685 N N . SER A 1 84 ? 21.497 0.611 -15.499 1.00 72.50 84 SER A N 1
ATOM 686 C CA . SER A 1 84 ? 20.327 1.418 -15.174 1.00 72.50 84 SER A CA 1
ATOM 687 C C . SER A 1 84 ? 19.009 0.659 -15.367 1.00 72.50 84 SER A C 1
ATOM 689 O O . SER A 1 84 ? 18.145 0.726 -14.496 1.00 72.50 84 SER A O 1
ATOM 691 N N . LEU A 1 85 ? 18.871 -0.132 -16.435 1.00 78.69 85 LEU A N 1
ATOM 692 C CA . LEU A 1 85 ? 17.667 -0.921 -16.715 1.00 78.69 85 LEU A CA 1
ATOM 693 C C . LEU A 1 85 ? 17.346 -1.920 -15.598 1.00 78.69 85 LEU A C 1
ATOM 695 O O . LEU A 1 85 ? 16.228 -1.945 -15.082 1.00 78.69 85 LEU A O 1
ATOM 699 N N . GLU A 1 86 ? 18.322 -2.754 -15.234 1.00 81.56 86 GLU A N 1
ATOM 700 C CA . GLU A 1 86 ? 18.144 -3.767 -14.195 1.00 81.56 86 GLU A CA 1
ATOM 701 C C . GLU A 1 86 ? 17.795 -3.107 -12.859 1.00 81.56 86 GLU A C 1
ATOM 703 O O . GLU A 1 86 ? 16.867 -3.544 -12.177 1.00 81.56 86 GLU A O 1
ATOM 708 N N . LYS A 1 87 ? 18.457 -1.990 -12.537 1.00 87.44 87 LYS A N 1
ATOM 709 C CA . LYS A 1 87 ? 18.140 -1.173 -11.364 1.00 87.44 87 LYS A CA 1
ATOM 710 C C . LYS A 1 87 ? 16.675 -0.721 -11.359 1.00 87.44 87 LYS A C 1
ATOM 712 O O . LYS A 1 87 ? 16.004 -0.894 -10.343 1.00 87.44 87 LYS A O 1
ATOM 717 N N . TYR A 1 88 ? 16.163 -0.169 -12.460 1.00 89.06 88 TYR A N 1
ATOM 718 C CA . TYR A 1 88 ? 14.768 0.281 -12.530 1.00 89.06 88 TYR A CA 1
ATOM 719 C C . TYR A 1 88 ? 13.775 -0.877 -12.431 1.00 89.06 88 TYR A C 1
ATOM 721 O O . TYR A 1 88 ? 12.786 -0.778 -11.710 1.00 89.06 88 TYR A O 1
ATOM 729 N N . LEU A 1 89 ? 14.043 -1.997 -13.102 1.00 88.81 89 LEU A N 1
ATOM 730 C CA . LEU A 1 89 ? 13.162 -3.164 -13.055 1.00 88.81 89 LEU A CA 1
ATOM 731 C C . LEU A 1 89 ? 13.159 -3.840 -11.680 1.00 88.81 89 LEU A C 1
ATOM 733 O O . LEU A 1 89 ? 12.106 -4.271 -11.215 1.00 88.81 89 LEU A O 1
ATOM 737 N N . ASN A 1 90 ? 14.309 -3.905 -11.005 1.00 90.62 90 ASN A N 1
ATOM 738 C CA . ASN A 1 90 ? 14.390 -4.365 -9.618 1.00 90.62 90 ASN A CA 1
ATOM 739 C C . ASN A 1 90 ? 13.658 -3.407 -8.676 1.00 90.62 90 ASN A C 1
ATOM 741 O O . ASN A 1 90 ? 12.970 -3.858 -7.765 1.00 90.62 90 ASN A O 1
ATOM 745 N N . ARG A 1 91 ? 13.725 -2.096 -8.934 1.00 94.12 91 ARG A N 1
ATOM 746 C CA . ARG A 1 91 ? 12.968 -1.111 -8.161 1.00 94.12 91 ARG A CA 1
ATOM 747 C C . ARG A 1 91 ? 11.454 -1.255 -8.349 1.00 94.12 91 ARG A C 1
ATOM 749 O O . ARG A 1 91 ? 10.724 -1.162 -7.369 1.00 94.12 91 ARG A O 1
ATOM 756 N N . LEU A 1 92 ? 10.974 -1.505 -9.570 1.00 94.25 92 LEU A N 1
ATOM 757 C CA . LEU A 1 92 ? 9.550 -1.761 -9.831 1.00 94.25 92 LEU A CA 1
ATOM 758 C C . LEU A 1 92 ? 9.057 -3.038 -9.131 1.00 94.25 92 LEU A C 1
ATOM 760 O O . LEU A 1 92 ? 7.973 -3.021 -8.549 1.00 94.25 92 LEU A O 1
ATOM 764 N N . ASP A 1 93 ? 9.858 -4.111 -9.137 1.00 95.00 93 ASP A N 1
ATOM 765 C CA . ASP A 1 93 ? 9.563 -5.341 -8.382 1.00 95.00 93 ASP A CA 1
ATOM 766 C C . ASP A 1 93 ? 9.473 -5.060 -6.872 1.00 95.00 93 ASP A C 1
ATOM 768 O O . ASP A 1 93 ? 8.494 -5.442 -6.229 1.00 95.00 93 ASP A O 1
ATOM 772 N N . GLU A 1 94 ? 10.432 -4.315 -6.317 1.00 96.75 94 GLU A N 1
ATOM 773 C CA . GLU A 1 94 ? 10.437 -3.940 -4.901 1.00 96.75 94 GLU A CA 1
ATOM 774 C C . GLU A 1 94 ? 9.179 -3.147 -4.510 1.00 96.75 94 GLU A C 1
ATOM 776 O O . GLU A 1 94 ? 8.518 -3.486 -3.526 1.00 96.75 94 GLU A O 1
ATOM 781 N N . ILE A 1 95 ? 8.806 -2.132 -5.300 1.00 97.00 95 ILE A N 1
ATOM 782 C CA . ILE A 1 95 ? 7.595 -1.330 -5.067 1.00 97.00 95 ILE A CA 1
ATOM 783 C C . ILE A 1 95 ? 6.345 -2.217 -5.132 1.00 97.00 95 ILE A C 1
ATOM 785 O O . ILE A 1 95 ? 5.469 -2.114 -4.275 1.00 97.00 95 ILE A O 1
ATOM 789 N N . GLY A 1 96 ? 6.270 -3.130 -6.106 1.00 96.81 96 GLY A N 1
ATOM 790 C CA . GLY A 1 96 ? 5.161 -4.076 -6.216 1.00 96.81 96 GLY A CA 1
ATOM 791 C C . GLY A 1 96 ? 5.048 -4.995 -4.994 1.00 96.81 96 GLY A C 1
ATOM 792 O O . GLY A 1 96 ? 3.945 -5.221 -4.493 1.00 96.81 96 GLY A O 1
ATOM 793 N N . ARG A 1 97 ? 6.173 -5.478 -4.447 1.00 97.62 97 ARG A N 1
ATOM 794 C CA . ARG A 1 97 ? 6.186 -6.286 -3.211 1.00 97.62 97 ARG A CA 1
ATOM 795 C C . ARG A 1 97 ? 5.752 -5.484 -1.989 1.00 97.62 97 ARG A C 1
ATOM 797 O O . ARG A 1 97 ? 4.977 -5.995 -1.181 1.00 97.62 97 ARG A O 1
ATOM 804 N N . GLN A 1 98 ? 6.222 -4.243 -1.863 1.00 98.00 98 GLN A N 1
ATOM 805 C CA . GLN A 1 98 ? 5.802 -3.330 -0.798 1.00 98.00 98 GLN A CA 1
ATOM 806 C C . GLN A 1 98 ? 4.292 -3.079 -0.860 1.00 98.00 98 GLN A C 1
ATOM 808 O O . GLN A 1 98 ? 3.610 -3.139 0.165 1.00 98.00 98 GLN A O 1
ATOM 813 N N . GLU A 1 99 ? 3.754 -2.875 -2.061 1.00 97.94 99 GLU A N 1
ATOM 814 C CA . GLU A 1 99 ? 2.327 -2.647 -2.262 1.00 97.94 99 GLU A CA 1
ATOM 815 C C . GLU A 1 99 ? 1.476 -3.896 -2.005 1.00 97.94 99 GLU A C 1
ATOM 817 O O . GLU A 1 99 ? 0.384 -3.807 -1.437 1.00 97.94 99 GLU A O 1
ATOM 822 N N . MET A 1 100 ? 1.985 -5.077 -2.357 1.00 97.50 100 MET A N 1
ATOM 823 C CA . MET A 1 100 ? 1.329 -6.343 -2.041 1.00 97.50 100 MET A CA 1
ATOM 824 C C . MET A 1 100 ? 1.234 -6.552 -0.524 1.00 97.50 100 MET A C 1
ATOM 826 O O . MET A 1 100 ? 0.173 -6.919 -0.018 1.00 97.50 100 MET A O 1
ATOM 830 N N . GLU A 1 101 ? 2.309 -6.278 0.217 1.00 98.12 101 GLU A N 1
ATOM 831 C CA . GLU A 1 101 ? 2.301 -6.374 1.680 1.00 98.12 101 GLU A CA 1
ATOM 832 C C . GLU A 1 101 ? 1.373 -5.331 2.321 1.00 98.12 101 GLU A C 1
ATOM 834 O O . GLU A 1 101 ? 0.586 -5.659 3.211 1.00 98.12 101 GLU A O 1
ATOM 839 N N . ASN A 1 102 ? 1.399 -4.089 1.832 1.00 97.75 102 ASN A N 1
ATOM 840 C CA . ASN A 1 102 ? 0.470 -3.039 2.249 1.00 97.75 102 ASN A CA 1
ATOM 841 C C . ASN A 1 102 ? -0.996 -3.464 2.044 1.00 97.75 102 ASN A C 1
ATOM 843 O O . ASN A 1 102 ? -1.811 -3.384 2.963 1.00 97.75 102 ASN A O 1
ATOM 847 N N . SER A 1 103 ? -1.315 -4.003 0.865 1.00 97.25 103 SER A N 1
ATOM 848 C CA . SER A 1 103 ? -2.662 -4.468 0.526 1.00 97.25 103 SER A CA 1
ATOM 849 C C . SER A 1 103 ? -3.111 -5.641 1.404 1.00 97.25 103 SER A C 1
ATOM 851 O O . SER A 1 103 ? -4.261 -5.674 1.837 1.00 97.25 103 SER A O 1
ATOM 853 N N . ARG A 1 104 ? -2.213 -6.572 1.754 1.00 97.94 104 ARG A N 1
ATOM 854 C CA . ARG A 1 104 ? -2.515 -7.665 2.699 1.00 97.94 104 ARG A CA 1
ATOM 855 C C . ARG A 1 104 ? -2.852 -7.154 4.096 1.00 97.94 104 ARG A C 1
ATOM 857 O O . ARG A 1 104 ? -3.754 -7.689 4.739 1.00 97.94 104 ARG A O 1
ATOM 864 N N . LYS A 1 105 ? -2.149 -6.127 4.579 1.00 97.06 105 LYS A N 1
ATOM 865 C CA . LYS A 1 105 ? -2.459 -5.494 5.870 1.00 97.06 105 LYS A CA 1
ATOM 866 C C . LYS A 1 105 ? -3.799 -4.762 5.824 1.00 97.06 105 LYS A C 1
ATOM 868 O O . LYS A 1 105 ? -4.614 -4.946 6.725 1.00 97.06 105 LYS A O 1
ATOM 873 N N . ALA A 1 106 ? -4.060 -4.019 4.748 1.00 95.44 106 ALA A N 1
ATOM 874 C CA . ALA A 1 106 ? -5.336 -3.343 4.532 1.00 95.44 106 ALA A CA 1
ATOM 875 C C . ALA A 1 106 ? -6.518 -4.319 4.480 1.00 95.44 106 ALA A C 1
ATOM 877 O O . ALA A 1 106 ? -7.559 -4.044 5.074 1.00 95.44 106 ALA A O 1
ATOM 878 N N . LEU A 1 107 ? -6.340 -5.479 3.837 1.00 96.06 107 LEU A N 1
ATOM 879 C CA . LEU A 1 107 ? -7.372 -6.509 3.740 1.00 96.06 107 LEU A CA 1
ATOM 880 C C . LEU A 1 107 ? -7.837 -6.982 5.121 1.00 96.06 107 LEU A C 1
ATOM 882 O O . LEU A 1 107 ? -9.038 -7.024 5.366 1.00 96.06 107 LEU A O 1
ATOM 886 N N . LYS A 1 108 ? -6.905 -7.250 6.046 1.00 95.88 108 LYS A N 1
ATOM 887 C CA . LYS A 1 108 ? -7.239 -7.682 7.416 1.00 95.88 108 LYS A CA 1
ATOM 888 C C . LYS A 1 108 ? -8.128 -6.668 8.140 1.00 95.88 108 LYS A C 1
ATOM 890 O O . LYS A 1 108 ? -9.053 -7.049 8.852 1.00 95.88 108 LYS A O 1
ATOM 895 N N . ILE A 1 109 ? -7.854 -5.376 7.955 1.00 94.75 109 ILE A N 1
ATOM 896 C CA . ILE A 1 109 ? -8.652 -4.299 8.551 1.00 94.75 109 ILE A CA 1
ATOM 897 C C . ILE A 1 109 ? -10.024 -4.197 7.877 1.00 94.75 109 ILE A C 1
ATOM 899 O O . ILE A 1 109 ? -11.029 -4.094 8.575 1.00 94.75 109 ILE A O 1
ATOM 903 N N . ALA A 1 110 ? -10.082 -4.279 6.546 1.00 92.75 110 ALA A N 1
ATOM 904 C CA . ALA A 1 110 ? -11.334 -4.224 5.793 1.00 92.75 110 ALA A CA 1
ATOM 905 C C . ALA A 1 110 ? -12.262 -5.415 6.093 1.00 92.75 110 ALA A C 1
ATOM 907 O O . ALA A 1 110 ? -13.479 -5.254 6.131 1.00 92.75 110 ALA A O 1
ATOM 908 N N . GLU A 1 111 ? -11.700 -6.603 6.325 1.00 93.88 111 GLU A N 1
ATOM 909 C CA . GLU A 1 111 ? -12.450 -7.793 6.741 1.00 93.88 111 GLU A CA 1
ATOM 910 C C . GLU A 1 111 ? -12.982 -7.658 8.171 1.00 93.88 111 GLU A C 1
ATOM 912 O O . GLU A 1 111 ? -14.119 -8.042 8.439 1.00 93.88 111 GLU A O 1
ATOM 917 N N . LYS A 1 112 ? -12.190 -7.071 9.079 1.00 94.56 112 LYS A N 1
ATOM 918 C CA . LYS A 1 112 ? -12.607 -6.812 10.464 1.00 94.56 112 LYS A CA 1
ATOM 919 C C . LYS A 1 112 ? -13.680 -5.722 10.552 1.00 94.56 112 LYS A C 1
ATOM 921 O O . LYS A 1 112 ? -14.618 -5.850 11.335 1.00 94.56 112 LYS A O 1
ATOM 926 N N . TYR A 1 113 ? -13.551 -4.664 9.752 1.00 92.25 113 TYR A N 1
ATOM 927 C CA . TYR A 1 113 ? -14.436 -3.498 9.770 1.00 92.25 113 TYR A CA 1
ATOM 928 C C . TYR A 1 113 ? -14.964 -3.152 8.367 1.00 92.25 113 TYR A C 1
ATOM 930 O O . TYR A 1 113 ? -14.538 -2.158 7.770 1.00 92.25 113 TYR A O 1
ATOM 938 N N . PRO A 1 114 ? -15.952 -3.903 7.845 1.00 87.69 114 PRO A N 1
ATOM 939 C CA . PRO A 1 114 ? -16.476 -3.689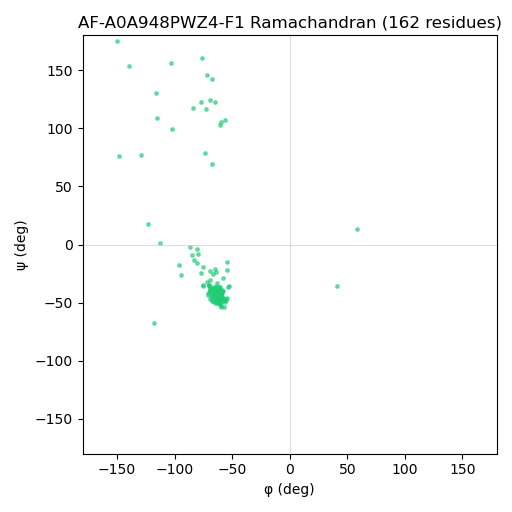 6.492 1.00 87.69 114 PRO A CA 1
ATOM 940 C C . PRO A 1 114 ? -17.025 -2.276 6.246 1.00 87.69 114 PRO A C 1
ATOM 942 O O . PRO A 1 114 ? -16.971 -1.770 5.125 1.00 87.69 114 PRO A O 1
ATOM 945 N N . ILE A 1 115 ? -17.515 -1.615 7.300 1.00 87.06 115 ILE A N 1
ATOM 946 C CA . ILE A 1 115 ? -18.072 -0.258 7.233 1.00 87.06 115 ILE A CA 1
ATOM 947 C C . ILE A 1 115 ? -17.037 0.806 6.840 1.00 87.06 115 ILE A C 1
ATOM 949 O O . ILE A 1 115 ? -17.414 1.834 6.288 1.00 87.06 115 ILE A O 1
ATOM 953 N N . LEU A 1 116 ? -15.737 0.562 7.056 1.00 83.62 116 LEU A N 1
ATOM 954 C CA . LEU A 1 116 ? -14.678 1.505 6.673 1.00 83.62 116 LEU A CA 1
ATOM 955 C C . LEU A 1 116 ? -14.551 1.665 5.151 1.00 83.62 116 LEU A C 1
ATOM 957 O O . LEU A 1 116 ? -14.101 2.704 4.677 1.00 83.62 116 LEU A O 1
ATOM 961 N N . GLY A 1 117 ? -14.965 0.653 4.383 1.00 71.75 117 GLY A N 1
ATOM 962 C CA . GLY A 1 117 ? -14.966 0.687 2.920 1.00 71.75 117 GLY A CA 1
ATOM 963 C C . GLY A 1 117 ? -16.227 1.302 2.308 1.00 71.75 117 GLY A C 1
ATOM 964 O O . GLY A 1 117 ? -16.325 1.374 1.082 1.00 71.75 117 GLY A O 1
ATOM 965 N N . TYR A 1 118 ? -17.208 1.704 3.125 1.00 72.50 118 TYR A N 1
ATOM 966 C CA . TYR A 1 118 ? -18.496 2.214 2.662 1.00 72.50 118 TYR A CA 1
ATOM 967 C C . TYR A 1 118 ? -18.418 3.712 2.339 1.00 72.50 118 TYR A C 1
ATOM 969 O O . TYR A 1 118 ? -18.203 4.539 3.224 1.00 72.50 118 TYR A O 1
ATOM 977 N N . ALA A 1 119 ? -18.643 4.080 1.074 1.00 65.69 119 ALA A N 1
ATOM 978 C CA . ALA A 1 119 ? -18.760 5.476 0.667 1.00 65.69 119 ALA A CA 1
ATOM 979 C C . ALA A 1 119 ? -20.236 5.840 0.468 1.00 65.69 119 ALA A C 1
ATOM 981 O O . ALA A 1 119 ? -20.819 5.580 -0.586 1.00 65.69 119 ALA A O 1
ATOM 982 N N . TYR A 1 120 ? -20.828 6.483 1.480 1.00 52.94 120 TYR A N 1
ATOM 983 C CA . TYR A 1 120 ? -22.230 6.925 1.464 1.00 52.94 120 TYR A CA 1
ATOM 984 C C . TYR A 1 120 ? -22.571 7.774 0.227 1.00 52.94 120 TYR A C 1
ATOM 986 O O . TYR A 1 120 ? -23.650 7.644 -0.341 1.00 52.94 120 TYR A O 1
ATOM 994 N N . THR A 1 121 ? -21.630 8.601 -0.232 1.00 58.22 121 THR A N 1
ATOM 995 C CA . THR A 1 121 ? -21.791 9.510 -1.375 1.00 58.22 121 THR A CA 1
ATOM 996 C C . THR A 1 121 ? -21.897 8.828 -2.736 1.00 58.22 121 THR A C 1
ATOM 998 O O . THR A 1 121 ? -22.445 9.432 -3.651 1.00 58.22 121 THR A O 1
ATOM 1001 N N . TYR A 1 122 ? -21.403 7.598 -2.890 1.00 54.12 122 TYR A N 1
ATOM 1002 C CA . TYR A 1 122 ? -21.384 6.906 -4.186 1.00 54.12 122 TYR A CA 1
ATOM 1003 C C . TYR A 1 122 ? -22.314 5.689 -4.237 1.00 54.12 122 TYR A C 1
ATOM 1005 O O . TYR A 1 122 ? -22.356 5.000 -5.251 1.00 54.12 122 TYR A O 1
ATOM 1013 N N . GLY A 1 123 ? -23.050 5.400 -3.154 1.00 52.88 123 GLY A N 1
ATOM 1014 C CA . GLY A 1 123 ? -23.894 4.200 -3.057 1.00 52.88 123 GLY A CA 1
ATOM 1015 C C . GLY A 1 123 ? -23.115 2.887 -3.228 1.00 52.88 123 GLY A C 1
ATOM 1016 O O . GLY A 1 123 ? -23.711 1.834 -3.432 1.00 52.88 123 GLY A O 1
ATOM 1017 N N . SER A 1 124 ? -21.783 2.950 -3.167 1.00 53.88 124 SER A N 1
ATOM 1018 C CA . SER A 1 124 ? -20.863 1.863 -3.480 1.00 53.88 124 SER A CA 1
ATOM 1019 C C . SER A 1 124 ? -19.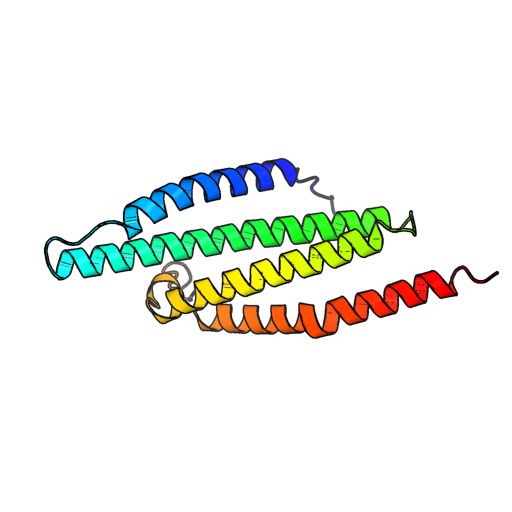716 1.835 -2.478 1.00 53.88 124 SER A C 1
ATOM 1021 O O . SER A 1 124 ? -19.319 2.863 -1.926 1.00 53.88 124 SER A O 1
ATOM 1023 N N . THR A 1 125 ? -19.124 0.664 -2.277 1.00 59.22 125 THR A N 1
ATOM 1024 C CA . THR A 1 125 ? -17.878 0.544 -1.519 1.00 59.22 125 THR A CA 1
ATOM 1025 C C . THR A 1 125 ? -16.716 1.096 -2.343 1.00 59.22 125 THR A C 1
ATOM 1027 O O . THR A 1 125 ? -16.421 0.547 -3.401 1.00 59.22 125 THR A O 1
ATOM 1030 N N . SER A 1 126 ? -16.056 2.165 -1.890 1.00 62.59 126 SER A N 1
ATOM 1031 C CA . SER A 1 126 ? -14.902 2.746 -2.599 1.00 62.59 126 SER A CA 1
ATOM 1032 C C . SER A 1 126 ? -13.619 1.931 -2.399 1.00 62.59 126 SER A C 1
ATOM 1034 O O . SER A 1 126 ? -12.742 1.960 -3.258 1.00 62.59 126 SER A O 1
ATOM 1036 N N . MET A 1 127 ? -13.525 1.173 -1.298 1.00 73.81 127 MET A N 1
ATOM 1037 C CA . MET A 1 127 ? -12.447 0.217 -1.011 1.00 73.81 127 MET A CA 1
ATOM 1038 C C . MET A 1 127 ? -12.974 -0.961 -0.174 1.00 73.81 127 MET A C 1
ATOM 1040 O O . MET A 1 127 ? -12.759 -1.030 1.035 1.00 73.81 127 MET A O 1
ATOM 1044 N N . SER A 1 128 ? -13.697 -1.893 -0.803 1.00 88.00 128 SER A N 1
ATOM 1045 C CA . SER A 1 128 ? -14.135 -3.124 -0.127 1.00 88.00 128 SER A CA 1
ATOM 1046 C C . SER A 1 128 ? -13.001 -4.140 0.021 1.00 88.00 128 SER A C 1
ATOM 1048 O O . SER A 1 128 ? -12.026 -4.131 -0.733 1.00 88.00 128 SER A O 1
ATOM 1050 N N . ALA A 1 129 ? -13.170 -5.094 0.943 1.00 92.00 129 ALA A N 1
ATOM 1051 C CA . ALA A 1 129 ? -12.282 -6.252 1.049 1.00 92.00 129 ALA A CA 1
ATOM 1052 C C . ALA A 1 129 ? -12.156 -7.005 -0.291 1.00 92.00 129 ALA A C 1
ATOM 1054 O O . ALA A 1 129 ? -11.065 -7.442 -0.644 1.00 92.00 129 ALA A O 1
ATOM 1055 N N . GLN A 1 130 ? -13.240 -7.104 -1.071 1.00 91.38 130 GLN A N 1
ATOM 1056 C CA . GLN A 1 130 ? -13.206 -7.713 -2.403 1.00 91.38 130 GLN A CA 1
ATOM 1057 C C . GLN A 1 130 ? -12.267 -6.960 -3.354 1.00 91.38 130 GLN A C 1
ATOM 1059 O O . GLN A 1 130 ? -11.389 -7.581 -3.944 1.00 91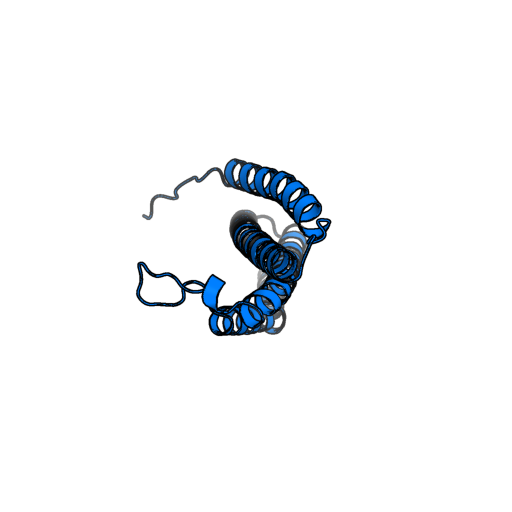.38 130 GLN A O 1
ATOM 1064 N N . MET A 1 131 ? -12.383 -5.632 -3.449 1.00 90.75 131 MET A N 1
ATOM 1065 C CA . MET A 1 131 ? -11.499 -4.829 -4.305 1.00 90.75 131 MET A CA 1
ATOM 1066 C C . MET A 1 131 ? -10.027 -4.964 -3.896 1.00 90.75 131 MET A C 1
ATOM 1068 O O . MET A 1 131 ? -9.140 -4.998 -4.747 1.00 90.75 131 MET A O 1
ATOM 1072 N N . ILE A 1 132 ? -9.752 -5.064 -2.591 1.00 94.00 132 ILE A N 1
ATOM 1073 C CA . ILE A 1 132 ? -8.389 -5.276 -2.090 1.00 94.00 132 ILE A CA 1
ATOM 1074 C C . ILE A 1 132 ? -7.871 -6.671 -2.482 1.00 94.00 132 ILE A C 1
ATOM 1076 O O . ILE A 1 132 ? -6.707 -6.787 -2.860 1.00 94.00 132 ILE A O 1
ATOM 1080 N N . ARG A 1 133 ? -8.708 -7.720 -2.455 1.00 96.00 133 ARG A N 1
ATOM 1081 C CA . ARG A 1 133 ? -8.323 -9.062 -2.939 1.00 96.00 133 ARG A CA 1
ATOM 1082 C C . ARG A 1 133 ? -7.998 -9.053 -4.430 1.00 96.00 133 ARG A C 1
ATOM 1084 O O . ARG A 1 133 ? -6.919 -9.497 -4.803 1.00 96.00 133 ARG A O 1
ATOM 1091 N N . GLU A 1 134 ? -8.856 -8.453 -5.250 1.00 94.88 134 GLU A N 1
ATOM 1092 C CA . GLU A 1 134 ? -8.619 -8.311 -6.694 1.00 94.88 134 GLU A CA 1
ATOM 1093 C C . GLU A 1 134 ? -7.318 -7.540 -6.979 1.00 94.88 134 GLU A C 1
ATOM 1095 O O . GLU A 1 134 ? -6.540 -7.896 -7.864 1.00 94.88 134 GLU A O 1
ATOM 1100 N N . LYS A 1 135 ? -7.030 -6.494 -6.194 1.00 94.44 135 LYS A N 1
ATOM 1101 C CA . LYS A 1 135 ? -5.758 -5.764 -6.268 1.00 94.44 135 LYS A CA 1
ATOM 1102 C C . LYS A 1 135 ? -4.563 -6.661 -5.925 1.00 94.44 135 LYS A C 1
ATOM 1104 O O . LYS A 1 135 ? -3.557 -6.600 -6.627 1.00 94.44 135 LYS A O 1
ATOM 1109 N N . ILE A 1 136 ? -4.656 -7.483 -4.878 1.00 97.31 136 ILE A N 1
ATOM 1110 C CA . ILE A 1 136 ? -3.597 -8.435 -4.500 1.00 97.31 136 ILE A CA 1
ATOM 1111 C C . ILE A 1 136 ? -3.358 -9.449 -5.622 1.00 97.31 136 ILE A C 1
ATOM 1113 O O . ILE A 1 136 ? -2.206 -9.688 -5.968 1.00 97.31 136 ILE A O 1
ATOM 1117 N N . GLU A 1 137 ? -4.415 -10.000 -6.216 1.00 97.06 137 GLU A N 1
ATOM 1118 C CA . GLU A 1 137 ? -4.313 -10.941 -7.339 1.00 97.06 137 GLU A CA 1
ATOM 1119 C C . GLU A 1 137 ? -3.608 -10.305 -8.543 1.00 97.06 137 GLU A C 1
ATOM 1121 O O . GLU A 1 137 ? -2.678 -10.888 -9.103 1.00 97.06 137 GLU A O 1
ATOM 1126 N N . ARG A 1 138 ? -3.974 -9.065 -8.893 1.00 94.62 138 ARG A N 1
ATOM 1127 C CA . ARG A 1 138 ? -3.311 -8.308 -9.968 1.00 94.62 138 ARG A CA 1
ATOM 1128 C C . ARG A 1 138 ? -1.843 -8.024 -9.663 1.00 94.62 138 ARG A C 1
ATOM 1130 O O . ARG A 1 138 ? -1.005 -8.184 -10.542 1.00 94.62 138 ARG A O 1
ATOM 1137 N N . LEU A 1 139 ? -1.512 -7.634 -8.431 1.00 95.56 139 LEU A N 1
ATOM 1138 C CA . LEU A 1 139 ? -0.120 -7.425 -8.012 1.00 95.56 139 LEU A CA 1
ATOM 1139 C C . LEU A 1 139 ? 0.680 -8.727 -8.060 1.00 95.56 139 LEU A C 1
ATOM 1141 O O . LEU A 1 139 ? 1.837 -8.725 -8.471 1.00 95.56 139 LEU A O 1
ATOM 1145 N N . GLN A 1 140 ? 0.067 -9.841 -7.665 1.00 97.06 140 GLN A N 1
ATOM 1146 C CA . GLN A 1 140 ? 0.698 -11.148 -7.735 1.00 97.06 140 GLN A CA 1
ATOM 1147 C C . GLN A 1 140 ? 0.991 -11.535 -9.187 1.00 97.06 140 GLN A C 1
ATOM 1149 O O . GLN A 1 140 ? 2.113 -11.948 -9.462 1.00 97.06 140 GLN A O 1
ATOM 1154 N N . HIS A 1 141 ? 0.036 -11.339 -10.101 1.00 95.50 141 HIS A N 1
ATOM 1155 C CA . HIS A 1 141 ? 0.231 -11.559 -11.536 1.00 95.50 141 HIS A CA 1
ATOM 1156 C C . HIS A 1 141 ? 1.332 -10.660 -12.119 1.00 95.50 141 HIS A C 1
ATOM 1158 O O . HIS A 1 141 ? 2.240 -11.149 -12.789 1.00 95.50 141 HIS A O 1
ATOM 1164 N N . LEU A 1 142 ? 1.313 -9.361 -11.798 1.00 92.81 142 LEU A N 1
ATOM 1165 C CA . LEU A 1 142 ? 2.343 -8.404 -12.213 1.00 92.81 142 LEU A CA 1
ATOM 1166 C C . LEU A 1 142 ? 3.748 -8.868 -11.798 1.00 92.81 142 LEU A C 1
ATOM 1168 O O . LEU A 1 142 ? 4.685 -8.825 -12.593 1.00 92.81 142 LEU A 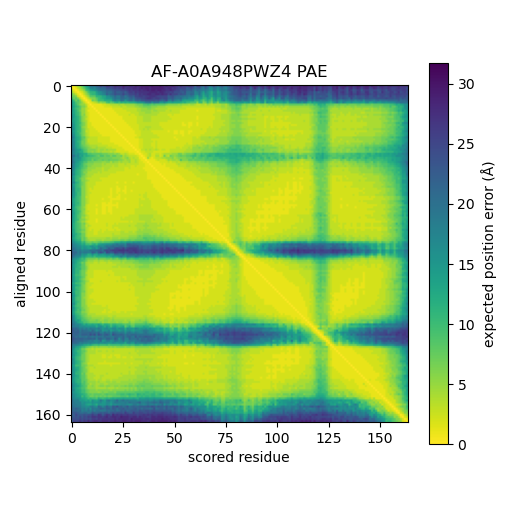O 1
ATOM 1172 N N . LEU A 1 143 ? 3.901 -9.315 -10.548 1.00 94.38 143 LEU A N 1
ATOM 1173 C CA . LEU A 1 143 ? 5.189 -9.724 -9.984 1.00 94.38 143 LEU A CA 1
ATOM 1174 C C . LEU A 1 143 ? 5.670 -11.091 -10.493 1.00 94.38 143 LEU A C 1
ATOM 1176 O O . LEU A 1 143 ? 6.878 -11.298 -10.609 1.00 94.38 143 LEU A O 1
ATOM 1180 N N . SER A 1 144 ? 4.765 -12.040 -10.747 1.00 95.00 144 SER A N 1
ATOM 1181 C CA . SER A 1 144 ? 5.132 -13.414 -11.119 1.00 95.00 144 SER A CA 1
ATOM 1182 C C . SER A 1 144 ? 5.186 -13.658 -12.626 1.00 95.00 144 SER A C 1
ATOM 1184 O O . SER A 1 144 ? 5.927 -14.541 -13.060 1.00 95.00 144 SER A O 1
ATOM 1186 N N . VAL A 1 145 ? 4.439 -12.880 -13.412 1.00 93.31 145 VAL A N 1
ATOM 1187 C CA . VAL A 1 145 ? 4.292 -13.064 -14.861 1.00 93.31 145 VAL A CA 1
ATOM 1188 C C . VAL A 1 145 ? 4.832 -11.849 -15.605 1.00 93.31 145 VAL A C 1
ATOM 1190 O O . VAL A 1 145 ? 5.888 -11.939 -16.229 1.00 93.31 145 VAL A O 1
ATOM 1193 N N . GLU A 1 146 ? 4.173 -10.696 -15.473 1.00 89.94 146 GLU A N 1
ATOM 1194 C CA . GLU A 1 146 ? 4.385 -9.551 -16.371 1.00 89.94 146 GLU A CA 1
ATOM 1195 C C . GLU A 1 146 ? 5.781 -8.926 -16.233 1.00 89.94 146 GLU A C 1
ATOM 1197 O O . GLU A 1 146 ? 6.466 -8.714 -17.232 1.00 89.94 146 GLU A O 1
ATOM 1202 N N . LEU A 1 147 ? 6.250 -8.643 -15.010 1.00 87.81 147 LEU A N 1
ATOM 1203 C CA . LEU A 1 147 ? 7.585 -8.069 -14.796 1.00 87.81 147 LEU A CA 1
ATOM 1204 C C . LEU A 1 147 ? 8.713 -9.030 -15.212 1.00 87.81 147 LEU A C 1
ATOM 1206 O O . LEU A 1 147 ? 9.648 -8.579 -15.884 1.00 87.81 147 LEU A O 1
ATOM 1210 N N . PRO A 1 148 ? 8.677 -10.330 -14.854 1.00 89.25 148 PRO A N 1
ATOM 1211 C CA . PRO A 1 148 ? 9.630 -11.308 -15.373 1.00 89.25 148 PRO A CA 1
ATOM 1212 C C . PRO A 1 148 ? 9.610 -11.448 -16.899 1.00 89.25 148 PRO A C 1
ATOM 1214 O O . PRO A 1 148 ? 10.679 -11.533 -17.503 1.00 89.25 148 PRO A O 1
ATOM 1217 N N . GLU A 1 149 ? 8.434 -11.472 -17.529 1.00 88.38 149 GLU A N 1
ATOM 1218 C CA . GLU A 1 149 ? 8.294 -11.512 -18.991 1.00 88.38 149 GLU A CA 1
ATOM 1219 C C . GLU A 1 149 ? 8.907 -10.283 -19.640 1.00 88.38 149 GLU A C 1
ATOM 1221 O O . GLU A 1 149 ? 9.792 -10.411 -20.484 1.00 88.38 149 GLU A O 1
ATOM 1226 N N . TYR A 1 150 ? 8.543 -9.101 -19.152 1.00 84.44 150 TYR A N 1
ATOM 1227 C CA . TYR A 1 150 ? 9.092 -7.845 -19.632 1.00 84.44 150 TYR A CA 1
ATOM 1228 C C . TYR A 1 150 ? 10.618 -7.791 -19.470 1.00 84.44 150 TYR A C 1
ATOM 1230 O O . TYR A 1 150 ? 11.325 -7.386 -20.391 1.00 84.44 150 TYR A O 1
ATOM 1238 N N . LYS A 1 151 ? 11.161 -8.260 -18.334 1.00 83.00 151 LYS A N 1
ATOM 1239 C CA . LYS A 1 151 ? 12.615 -8.420 -18.138 1.00 83.00 151 LYS A CA 1
ATOM 1240 C C . LYS A 1 151 ? 13.230 -9.301 -19.232 1.00 83.00 151 LYS A C 1
ATOM 1242 O O . LYS A 1 151 ? 14.246 -8.916 -19.808 1.00 83.00 151 LYS A O 1
ATOM 1247 N N . ARG A 1 152 ? 12.632 -10.460 -19.538 1.00 83.19 152 ARG A N 1
ATOM 1248 C CA . ARG A 1 152 ? 13.139 -11.392 -20.565 1.00 83.19 152 ARG A CA 1
ATOM 1249 C C . ARG A 1 152 ? 13.085 -10.797 -21.969 1.00 83.19 152 ARG A C 1
ATOM 1251 O O . ARG A 1 152 ? 14.099 -10.818 -22.663 1.00 83.19 152 ARG A O 1
ATOM 1258 N N . GLU A 1 153 ? 11.938 -10.259 -22.375 1.00 79.88 153 GLU A N 1
ATOM 1259 C CA . GLU A 1 153 ? 11.741 -9.665 -23.703 1.00 79.88 153 GLU A CA 1
ATOM 1260 C C . GLU A 1 153 ? 12.677 -8.480 -23.930 1.00 79.88 153 GLU A C 1
ATOM 1262 O O . GLU A 1 153 ? 13.304 -8.357 -24.982 1.00 79.88 153 GLU A O 1
ATOM 1267 N N . TYR A 1 154 ? 12.834 -7.625 -22.921 1.00 71.88 154 TYR A N 1
ATOM 1268 C CA . TYR A 1 154 ? 13.681 -6.449 -23.045 1.00 71.88 154 TYR A CA 1
ATOM 1269 C C . TYR A 1 154 ? 15.168 -6.822 -23.129 1.00 71.88 154 TYR A C 1
ATOM 1271 O O . TYR A 1 154 ? 15.889 -6.281 -23.968 1.00 71.88 154 TYR A O 1
ATOM 1279 N N . ILE A 1 155 ? 15.626 -7.801 -22.335 1.00 69.19 155 ILE A N 1
ATOM 1280 C CA . ILE A 1 155 ? 16.987 -8.354 -22.448 1.00 69.19 155 ILE A CA 1
ATOM 1281 C C . ILE A 1 155 ? 17.206 -8.982 -23.829 1.00 69.19 155 ILE A C 1
ATOM 1283 O O . ILE A 1 155 ? 18.264 -8.782 -24.427 1.00 69.19 155 ILE A O 1
ATOM 1287 N N . PHE A 1 156 ? 16.221 -9.714 -24.356 1.00 65.88 156 PHE A N 1
ATOM 1288 C CA . PHE A 1 156 ? 16.285 -10.290 -25.698 1.00 65.88 156 PHE A CA 1
ATOM 1289 C C . PHE A 1 156 ? 16.447 -9.193 -26.762 1.00 65.88 156 PHE A C 1
ATOM 1291 O O . PHE A 1 156 ? 17.399 -9.219 -27.541 1.00 65.88 156 PHE A O 1
ATOM 1298 N N . HIS A 1 157 ? 15.595 -8.167 -26.752 1.00 63.75 157 HIS A N 1
ATOM 1299 C CA . HIS A 1 157 ? 15.684 -7.075 -27.721 1.00 63.75 157 HIS A CA 1
ATOM 1300 C C . HIS A 1 157 ? 16.988 -6.272 -27.627 1.00 63.75 157 HIS A C 1
ATOM 1302 O O . HIS A 1 157 ? 17.486 -5.832 -28.663 1.00 63.75 157 HIS A O 1
ATOM 1308 N N . LEU A 1 158 ? 17.566 -6.113 -26.432 1.00 63.50 158 LEU A N 1
ATOM 1309 C CA . LEU A 1 158 ? 18.872 -5.470 -26.254 1.00 63.50 158 LEU A CA 1
ATOM 1310 C C . LEU A 1 158 ? 20.036 -6.332 -26.763 1.00 63.50 158 LEU A C 1
ATOM 1312 O O . LEU A 1 158 ? 20.935 -5.810 -27.416 1.00 63.50 158 LEU A O 1
ATOM 1316 N N . ARG A 1 159 ? 20.019 -7.648 -26.511 1.00 59.12 159 ARG A N 1
ATOM 1317 C CA . ARG A 1 159 ? 21.100 -8.559 -26.933 1.00 59.12 159 ARG A CA 1
ATOM 1318 C C . ARG A 1 159 ? 21.127 -8.811 -28.440 1.00 59.12 159 ARG A C 1
ATOM 1320 O O . ARG A 1 159 ? 22.206 -8.991 -28.990 1.00 59.12 159 ARG A O 1
ATOM 1327 N N . PHE A 1 160 ? 19.973 -8.805 -29.106 1.00 57.06 160 PHE A N 1
ATOM 1328 C CA . PHE A 1 160 ? 19.880 -9.133 -30.534 1.00 57.06 160 PHE A CA 1
ATOM 1329 C C . PHE A 1 160 ? 19.881 -7.916 -31.472 1.00 57.06 160 PHE A C 1
ATOM 1331 O O . PHE A 1 160 ? 20.190 -8.075 -32.647 1.00 57.06 160 PHE A O 1
ATOM 1338 N N . LYS A 1 161 ? 19.613 -6.689 -30.994 1.00 51.12 161 LYS A N 1
ATOM 1339 C CA . LYS A 1 161 ? 19.808 -5.465 -31.806 1.00 51.12 161 LYS A CA 1
ATOM 1340 C C . LYS A 1 161 ? 21.263 -4.986 -31.880 1.00 51.12 161 LYS A C 1
ATOM 1342 O O . LYS A 1 161 ? 21.542 -4.039 -32.613 1.00 51.12 161 LYS A O 1
ATOM 1347 N N . HIS A 1 162 ? 22.170 -5.584 -31.109 1.00 45.72 162 HIS A N 1
ATOM 1348 C CA . HIS A 1 162 ? 23.582 -5.187 -31.019 1.00 45.72 162 HIS A CA 1
ATOM 1349 C C . HIS A 1 162 ? 24.557 -6.317 -31.362 1.00 45.72 162 HIS A C 1
ATOM 1351 O O . HIS A 1 162 ? 25.741 -6.222 -31.047 1.00 45.72 162 HIS A O 1
ATOM 1357 N N . GLN A 1 163 ? 24.080 -7.373 -32.024 1.00 38.19 163 GLN A N 1
ATOM 1358 C CA . GLN A 1 163 ? 24.981 -8.271 -32.739 1.00 38.19 163 GLN A CA 1
ATOM 1359 C C . GLN A 1 163 ? 25.393 -7.588 -34.058 1.00 38.19 163 GLN A C 1
ATOM 1361 O O . GLN A 1 163 ? 24.494 -7.168 -34.790 1.00 38.19 163 GLN A O 1
ATOM 1366 N N . PRO A 1 164 ? 26.702 -7.390 -34.311 1.00 49.06 164 PRO A N 1
ATOM 1367 C CA . PRO A 1 164 ? 27.201 -6.845 -35.572 1.00 49.06 164 PRO A CA 1
ATOM 1368 C C . PRO A 1 164 ? 26.911 -7.766 -36.762 1.00 49.06 164 PRO A C 1
ATOM 1370 O O . PRO A 1 164 ? 26.823 -8.999 -36.554 1.00 49.06 164 PRO A O 1
#

pLDDT: mean 84.69, std 15.9, range [38.19, 98.12]

Radius of gyration: 20.24 Å; Cα contacts (8 Å, |Δi|>4): 117; chains: 1; bounding box: 51×32×66 Å

Solvent-accessible surface area (backbone atoms only — not comparable to full-atom values): 9133 Å² total; per-residue (Å²): 134,82,80,77,76,82,68,64,59,67,58,56,50,48,53,50,48,54,48,50,57,54,49,50,54,54,45,52,56,52,66,68,60,76,48,96,46,72,68,51,34,54,48,48,55,49,54,40,42,52,47,50,46,52,50,39,52,52,48,47,52,45,42,50,53,51,43,52,51,46,51,52,51,47,64,69,43,66,86,53,88,61,76,59,58,62,52,40,54,52,48,49,50,50,42,47,52,53,46,40,54,42,39,56,56,37,33,58,45,26,67,76,40,60,70,80,18,55,34,82,89,69,83,42,61,80,54,35,44,65,57,39,49,55,49,43,54,52,45,49,45,40,65,72,44,52,52,54,48,50,53,51,54,51,50,49,55,57,61,65,76,68,61,130

Mean predicted aligned error: 7.36 Å